Protein AF-A0AB38DMT5-F1 (afdb_monomer)

Secondary structure (DSSP, 8-state):
--HHHHHHHHHHHHHHHHHHHHHHHHHTT---PPPPPTT--HHHHHHHHIIIIIHHHHHHHHHHHHHHHHHHHHHHHHHHHHHHHHHHHHHHHSPPTT---

Radius of gyration: 25.1 Å; Cα contacts (8 Å, |Δi|>4): 55; chains: 1; bounding box: 60×21×77 Å

Structure (mmCIF, N/CA/C/O backbone):
data_AF-A0AB38DMT5-F1
#
_entry.id   AF-A0AB38DMT5-F1
#
loop_
_atom_site.group_PDB
_atom_site.id
_atom_site.type_symbol
_atom_site.label_atom_id
_atom_site.label_alt_id
_atom_site.label_comp_id
_atom_site.label_asym_id
_atom_site.label_entity_id
_atom_site.label_seq_id
_atom_site.pdbx_PDB_ins_code
_atom_site.Cartn_x
_atom_site.Cartn_y
_atom_site.Cartn_z
_atom_site.occupancy
_atom_site.B_iso_or_equiv
_atom_site.auth_seq_id
_atom_site.auth_comp_id
_atom_site.auth_asym_id
_atom_site.auth_atom_id
_atom_site.pdbx_PDB_model_num
ATOM 1 N N . MET A 1 1 ? -19.589 2.265 21.526 1.00 66.62 1 MET A N 1
ATOM 2 C CA . MET A 1 1 ? -19.102 2.228 20.131 1.00 66.62 1 MET A CA 1
ATOM 3 C C . MET A 1 1 ? -19.906 1.177 19.385 1.00 66.62 1 MET A C 1
ATOM 5 O O . MET A 1 1 ? -20.021 0.079 19.923 1.00 66.62 1 MET A O 1
ATOM 9 N N . ASP A 1 2 ? -20.495 1.539 18.244 1.00 83.75 2 ASP A N 1
ATOM 10 C CA . ASP A 1 2 ? -21.272 0.629 17.388 1.00 83.75 2 ASP A CA 1
ATOM 11 C C . ASP A 1 2 ? -20.406 -0.543 16.884 1.00 83.75 2 ASP A C 1
ATOM 13 O O . ASP A 1 2 ? -19.195 -0.382 16.697 1.00 83.75 2 ASP A O 1
ATOM 17 N N . ASP A 1 3 ? -20.998 -1.723 16.704 1.00 87.12 3 ASP A N 1
ATOM 18 C CA . ASP A 1 3 ? -20.254 -2.946 16.369 1.00 87.12 3 ASP A CA 1
ATOM 19 C C . ASP A 1 3 ? -19.678 -2.900 14.948 1.00 87.12 3 ASP A C 1
ATOM 21 O O . ASP A 1 3 ? -18.582 -3.416 14.716 1.00 87.12 3 ASP A O 1
ATOM 25 N N . ILE A 1 4 ? -20.354 -2.205 14.026 1.00 87.88 4 ILE A N 1
ATOM 26 C CA . ILE A 1 4 ? -19.851 -1.952 12.668 1.00 87.88 4 ILE A CA 1
ATOM 27 C C . ILE A 1 4 ? -18.585 -1.094 12.738 1.00 87.88 4 ILE A C 1
ATOM 29 O O . ILE A 1 4 ? -17.551 -1.470 12.194 1.00 87.88 4 ILE A O 1
ATOM 33 N N . LEU A 1 5 ? -18.621 0.005 13.498 1.00 85.31 5 LEU A N 1
ATOM 34 C CA . LEU A 1 5 ? -17.468 0.896 13.651 1.00 85.31 5 LEU A CA 1
ATOM 35 C C . LEU A 1 5 ? -16.253 0.181 14.268 1.00 85.31 5 LEU A C 1
ATOM 37 O O . LEU A 1 5 ? -15.121 0.393 13.835 1.00 85.31 5 LEU A O 1
ATOM 41 N N . LYS A 1 6 ? -16.464 -0.696 15.258 1.00 86.62 6 LYS A N 1
ATOM 42 C CA . LYS A 1 6 ? -15.380 -1.525 15.816 1.00 86.62 6 LYS A CA 1
ATOM 43 C C . LYS A 1 6 ? -14.799 -2.481 14.774 1.00 86.62 6 LYS A C 1
ATOM 45 O O . LYS A 1 6 ? -13.582 -2.670 14.735 1.00 86.62 6 LYS A O 1
ATOM 50 N N . ALA A 1 7 ? -15.654 -3.101 13.961 1.00 90.75 7 ALA A N 1
ATOM 51 C CA . ALA A 1 7 ? -15.223 -4.007 12.904 1.00 90.75 7 ALA A CA 1
ATOM 52 C C . ALA A 1 7 ? -14.392 -3.269 11.842 1.00 90.75 7 ALA A C 1
ATOM 54 O O . ALA A 1 7 ? -13.31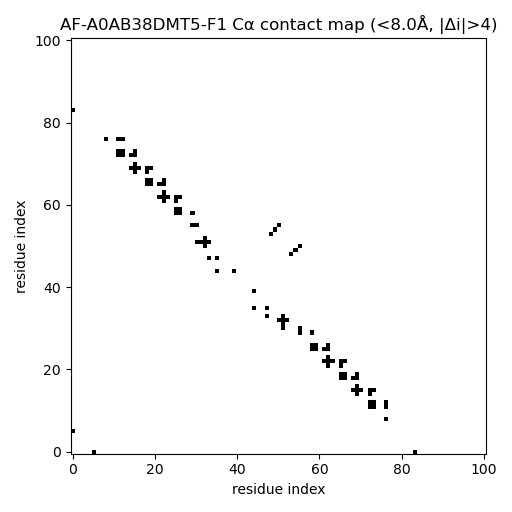5 -3.747 11.478 1.00 90.75 7 ALA A O 1
ATOM 55 N N . ASP A 1 8 ? -14.840 -2.084 11.424 1.00 89.75 8 ASP A N 1
ATOM 56 C CA . ASP A 1 8 ? -14.146 -1.243 10.446 1.00 89.75 8 ASP A CA 1
ATOM 57 C C . ASP A 1 8 ? -12.786 -0.769 10.968 1.00 89.75 8 ASP A C 1
ATOM 59 O O . ASP A 1 8 ? -11.780 -0.900 10.270 1.00 89.75 8 ASP A O 1
ATOM 63 N N . LEU A 1 9 ? -12.702 -0.312 12.222 1.00 90.06 9 LEU A N 1
ATOM 64 C CA . LEU A 1 9 ? -11.419 0.043 12.841 1.00 90.06 9 LEU A CA 1
ATOM 65 C C . LEU A 1 9 ? -10.483 -1.165 12.930 1.00 90.06 9 LEU A C 1
ATOM 67 O O . LEU A 1 9 ? -9.312 -1.075 12.562 1.00 90.06 9 LEU A O 1
ATOM 71 N N . GLY A 1 10 ? -11.006 -2.331 13.313 1.00 90.38 10 GLY A N 1
ATOM 72 C CA . GLY A 1 10 ? -10.240 -3.575 13.303 1.00 90.38 10 GLY A CA 1
ATOM 73 C C . GLY A 1 10 ? -9.733 -3.965 11.908 1.00 90.38 10 GLY A C 1
ATOM 74 O O . GLY A 1 10 ? -8.646 -4.536 11.786 1.00 90.38 10 GLY A O 1
ATOM 75 N N . ALA A 1 11 ? -10.486 -3.659 10.849 1.00 92.94 11 ALA A N 1
ATOM 76 C CA . ALA A 1 11 ? -10.058 -3.862 9.469 1.00 92.94 11 ALA A CA 1
ATOM 77 C C . ALA A 1 11 ? -8.975 -2.853 9.054 1.00 92.94 11 ALA A C 1
ATOM 79 O O . ALA A 1 11 ? -7.952 -3.260 8.499 1.00 92.94 11 ALA A O 1
ATOM 80 N N . LEU A 1 12 ? -9.140 -1.568 9.384 1.00 91.75 12 LEU A N 1
ATOM 81 C CA . LEU A 1 12 ? -8.147 -0.518 9.128 1.00 91.75 12 LEU A CA 1
ATOM 82 C C . LEU A 1 12 ? -6.812 -0.815 9.826 1.00 91.75 12 LEU A C 1
ATOM 84 O O . LEU A 1 12 ? -5.758 -0.745 9.190 1.00 91.75 12 LEU A O 1
ATOM 88 N N . GLY A 1 13 ? -6.853 -1.262 11.085 1.00 90.69 13 GLY A N 1
ATOM 89 C CA . GLY A 1 13 ? -5.663 -1.670 11.836 1.00 90.69 13 GLY A CA 1
ATOM 90 C C . GLY A 1 13 ? -4.899 -2.837 11.194 1.00 90.69 13 GLY A C 1
ATOM 91 O O . GLY A 1 13 ? -3.680 -2.928 11.324 1.00 90.69 13 GLY A O 1
ATOM 92 N N . LYS A 1 14 ? -5.582 -3.711 10.443 1.00 94.75 14 LYS A N 1
ATOM 93 C CA . LYS A 1 14 ? -4.953 -4.803 9.673 1.00 94.75 14 LYS A CA 1
ATOM 94 C C . LYS A 1 14 ? -4.486 -4.364 8.287 1.00 94.75 14 LYS A C 1
ATOM 96 O O . LYS A 1 14 ? -3.557 -4.962 7.748 1.00 94.75 14 LYS A O 1
ATOM 101 N N . LEU A 1 15 ? -5.123 -3.357 7.697 1.00 94.94 15 LEU A N 1
ATOM 102 C CA . LEU A 1 15 ? -4.841 -2.915 6.334 1.00 94.94 15 LEU A CA 1
ATOM 103 C C . LEU A 1 15 ? -3.473 -2.229 6.229 1.00 94.94 15 LEU A C 1
ATOM 105 O O . LEU A 1 15 ? -2.702 -2.549 5.327 1.00 94.94 15 LEU A O 1
ATOM 109 N N . SER A 1 16 ? -3.134 -1.348 7.175 1.00 92.75 16 SER A N 1
ATOM 110 C CA . SER A 1 16 ? -1.837 -0.652 7.194 1.00 92.75 16 SER A CA 1
ATOM 111 C C . SER A 1 16 ? -0.619 -1.601 7.105 1.00 92.75 16 SER A C 1
ATOM 113 O O . SER A 1 16 ? 0.166 -1.473 6.155 1.00 92.75 16 SER A O 1
ATOM 115 N N . PRO A 1 17 ? -0.467 -2.627 7.973 1.00 95.38 17 PRO A N 1
ATOM 116 C CA . PRO A 1 17 ? 0.668 -3.548 7.880 1.00 95.38 17 PRO A CA 1
ATOM 117 C C . PRO A 1 17 ? 0.654 -4.396 6.599 1.00 95.38 17 PRO A C 1
ATOM 119 O O . PRO A 1 17 ? 1.718 -4.755 6.094 1.00 95.38 17 PRO A O 1
ATOM 122 N N . GLN A 1 18 ? -0.520 -4.689 6.026 1.00 97.19 18 GLN A N 1
ATOM 123 C CA . GLN A 1 18 ? -0.609 -5.397 4.745 1.00 97.19 18 GLN A CA 1
ATOM 124 C C . GLN A 1 18 ? -0.083 -4.549 3.583 1.00 97.19 18 GLN A C 1
ATOM 126 O O . GLN A 1 18 ? 0.671 -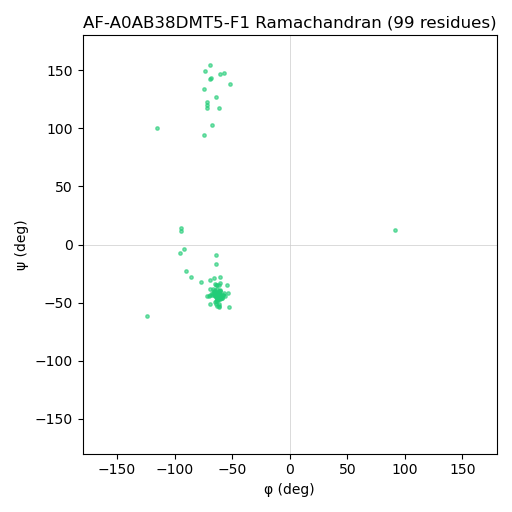5.058 2.754 1.00 97.19 18 GLN A O 1
ATOM 131 N N . LEU A 1 19 ? -0.436 -3.261 3.530 1.00 97.12 19 LEU A N 1
ATOM 132 C CA . LEU A 1 19 ? 0.067 -2.342 2.505 1.00 97.12 19 LEU A CA 1
ATOM 133 C C . LEU A 1 19 ? 1.590 -2.189 2.593 1.00 97.12 19 LEU A C 1
ATOM 135 O O . LEU A 1 19 ? 2.265 -2.240 1.562 1.00 97.12 19 LEU A O 1
ATOM 139 N N . SER A 1 20 ? 2.130 -2.094 3.811 1.00 96.06 20 SER A N 1
ATOM 140 C CA . SER A 1 20 ? 3.579 -2.063 4.043 1.00 96.06 20 SER A CA 1
ATOM 141 C C . SER A 1 20 ? 4.263 -3.348 3.555 1.00 96.06 20 SER A C 1
ATOM 143 O O . SER A 1 20 ? 5.200 -3.295 2.760 1.00 96.06 20 SER A O 1
ATOM 145 N N . ALA A 1 21 ? 3.715 -4.521 3.892 1.00 97.38 21 ALA A N 1
ATOM 146 C CA . ALA A 1 21 ? 4.253 -5.802 3.433 1.00 97.38 21 ALA A CA 1
ATOM 147 C C . ALA A 1 21 ? 4.231 -5.953 1.898 1.00 97.38 21 ALA A C 1
ATOM 149 O O . ALA A 1 21 ? 5.126 -6.568 1.311 1.00 97.38 21 ALA A O 1
ATOM 150 N N . ILE A 1 22 ? 3.218 -5.404 1.218 1.00 97.38 22 ILE A N 1
ATOM 151 C CA . ILE A 1 22 ? 3.174 -5.373 -0.252 1.00 97.38 22 ILE A CA 1
ATOM 152 C C . ILE A 1 22 ? 4.250 -4.426 -0.796 1.00 97.38 22 ILE A C 1
ATOM 154 O O . ILE A 1 22 ? 4.937 -4.792 -1.751 1.00 97.38 22 ILE A O 1
ATOM 158 N N . ALA A 1 23 ? 4.428 -3.247 -0.194 1.00 97.12 23 ALA A N 1
ATOM 159 C CA . ALA A 1 23 ? 5.475 -2.304 -0.580 1.00 97.12 23 ALA A CA 1
ATOM 160 C C . ALA A 1 23 ? 6.872 -2.935 -0.471 1.00 97.12 23 ALA A C 1
ATOM 162 O O . ALA A 1 23 ? 7.657 -2.838 -1.414 1.00 97.12 23 ALA A O 1
ATOM 163 N N . ASP A 1 24 ? 7.143 -3.668 0.609 1.00 97.00 24 ASP A N 1
ATOM 164 C CA . ASP A 1 24 ? 8.415 -4.368 0.817 1.00 97.00 24 ASP A CA 1
ATOM 165 C C . ASP A 1 24 ? 8.640 -5.476 -0.219 1.00 97.00 24 ASP A C 1
ATOM 167 O O . ASP A 1 24 ? 9.737 -5.631 -0.757 1.00 97.00 24 ASP A O 1
ATOM 171 N N . ARG A 1 25 ? 7.584 -6.218 -0.581 1.00 96.56 25 ARG A N 1
ATOM 172 C CA . ARG A 1 25 ? 7.648 -7.212 -1.666 1.00 96.56 25 ARG A CA 1
ATOM 173 C C . ARG A 1 25 ? 7.914 -6.580 -3.028 1.00 96.56 25 ARG A C 1
ATOM 175 O O . ARG A 1 25 ? 8.533 -7.232 -3.866 1.00 96.56 25 ARG A O 1
ATOM 182 N N . ILE A 1 26 ? 7.409 -5.373 -3.281 1.00 95.25 26 ILE A N 1
ATOM 183 C CA . ILE A 1 26 ? 7.692 -4.637 -4.518 1.00 95.25 26 ILE A CA 1
ATOM 184 C C . ILE A 1 26 ? 9.155 -4.209 -4.520 1.00 95.25 26 ILE A C 1
ATOM 186 O O . ILE A 1 26 ? 9.857 -4.526 -5.477 1.00 95.25 26 ILE A O 1
ATOM 190 N N . ASP A 1 27 ? 9.622 -3.570 -3.448 1.00 94.00 27 ASP A N 1
ATOM 191 C CA . ASP A 1 27 ? 10.997 -3.080 -3.345 1.00 94.00 27 ASP A CA 1
ATOM 192 C C . ASP A 1 27 ? 12.024 -4.214 -3.441 1.00 94.00 27 ASP A C 1
ATOM 194 O O . ASP A 1 27 ? 13.017 -4.079 -4.154 1.00 94.00 27 ASP A O 1
ATOM 198 N N . GLY A 1 28 ? 11.746 -5.371 -2.833 1.00 92.56 28 GLY A N 1
ATOM 199 C CA . GLY A 1 28 ? 12.605 -6.555 -2.924 1.00 92.56 28 GLY A CA 1
ATOM 200 C C . GLY A 1 28 ? 12.739 -7.149 -4.334 1.00 92.56 28 GLY A C 1
ATOM 201 O O . GLY A 1 28 ? 13.662 -7.918 -4.586 1.00 92.56 28 GLY A O 1
ATOM 202 N N . ARG A 1 29 ? 11.848 -6.799 -5.274 1.00 88.62 29 ARG A N 1
ATOM 203 C CA . ARG A 1 29 ? 11.921 -7.230 -6.686 1.00 88.62 29 ARG A CA 1
ATOM 204 C C . ARG A 1 29 ? 12.608 -6.215 -7.592 1.00 88.62 29 ARG A C 1
ATOM 206 O O . ARG A 1 29 ? 12.814 -6.510 -8.768 1.00 88.62 29 ARG A O 1
ATOM 213 N N . ILE A 1 30 ? 12.933 -5.026 -7.089 1.00 87.06 30 ILE A N 1
ATOM 214 C CA . ILE A 1 30 ? 13.579 -3.987 -7.886 1.00 87.06 30 ILE A CA 1
ATOM 215 C C . ILE A 1 30 ? 15.042 -4.385 -8.087 1.00 87.06 30 ILE A C 1
ATOM 217 O O . ILE A 1 30 ? 15.901 -4.116 -7.251 1.00 87.06 30 ILE A O 1
ATOM 221 N N . SER A 1 31 ? 15.342 -5.043 -9.205 1.00 75.69 31 SER A N 1
ATOM 222 C CA . SER A 1 31 ? 16.721 -5.372 -9.566 1.00 75.69 31 SER A CA 1
ATOM 223 C C . SER A 1 31 ? 17.507 -4.113 -9.943 1.00 75.69 31 SER A C 1
ATOM 225 O O . SER A 1 31 ? 16.997 -3.219 -10.624 1.00 75.69 31 SER A O 1
ATOM 227 N N . ALA A 1 32 ? 18.785 -4.063 -9.558 1.00 64.75 32 ALA A N 1
ATOM 228 C CA . ALA A 1 32 ? 19.740 -3.134 -10.151 1.00 64.75 32 ALA A CA 1
ATOM 229 C C . ALA A 1 32 ? 19.965 -3.570 -11.608 1.00 64.75 32 ALA A C 1
ATOM 231 O O . ALA A 1 32 ? 20.598 -4.591 -11.864 1.00 64.75 32 ALA A O 1
ATOM 232 N N . GLY A 1 33 ? 19.350 -2.869 -12.563 1.00 63.22 33 GLY A N 1
ATOM 233 C CA . GLY A 1 33 ? 19.440 -3.229 -13.978 1.00 63.22 33 GLY A CA 1
ATOM 234 C C . GLY A 1 33 ? 20.887 -3.289 -14.484 1.00 63.22 33 GLY A C 1
ATOM 235 O O . GLY A 1 33 ? 21.749 -2.537 -14.031 1.00 63.22 33 GLY A O 1
ATOM 236 N N . GLY A 1 34 ? 21.150 -4.184 -15.439 1.00 64.38 34 GLY A N 1
ATOM 237 C CA . GLY A 1 34 ? 22.463 -4.327 -16.074 1.00 64.38 34 GLY A CA 1
ATOM 238 C C . GLY A 1 34 ? 22.782 -3.187 -17.047 1.00 64.38 34 GLY A C 1
ATOM 239 O O . GLY A 1 34 ? 21.883 -2.637 -17.689 1.00 64.38 34 GLY A O 1
ATOM 240 N N . SER A 1 35 ? 24.071 -2.852 -17.175 1.00 63.09 35 SER A N 1
ATOM 241 C CA . SER A 1 35 ? 24.554 -1.813 -18.094 1.00 63.09 35 SER A CA 1
ATOM 242 C C . SER A 1 35 ? 24.383 -2.223 -19.559 1.00 63.09 35 SER A C 1
ATOM 244 O O . SER A 1 35 ? 24.536 -3.396 -19.907 1.00 63.09 35 SER A O 1
ATOM 246 N N . ALA A 1 36 ? 24.057 -1.258 -20.419 1.00 64.12 36 ALA A N 1
ATOM 247 C CA . ALA A 1 36 ? 23.854 -1.507 -21.840 1.00 64.12 36 ALA A CA 1
ATOM 248 C C . ALA A 1 36 ? 25.167 -1.728 -22.584 1.00 64.12 36 ALA A C 1
ATOM 250 O O . ALA A 1 36 ? 26.122 -0.963 -22.437 1.00 64.12 36 ALA A O 1
ATOM 251 N N . THR A 1 37 ? 25.199 -2.768 -23.418 1.00 65.38 37 THR A N 1
ATOM 252 C CA . THR A 1 37 ? 26.329 -3.040 -24.304 1.00 65.38 37 THR A CA 1
ATOM 253 C C . THR A 1 37 ? 26.343 -2.001 -25.423 1.00 65.38 37 THR A C 1
ATOM 255 O O . THR A 1 37 ? 25.361 -1.811 -26.143 1.00 65.38 37 THR A O 1
ATOM 258 N N . LYS A 1 38 ? 27.459 -1.281 -25.554 1.00 65.12 38 LYS A N 1
ATOM 259 C CA . LYS A 1 38 ? 27.630 -0.209 -26.541 1.00 65.12 38 LYS A CA 1
ATOM 260 C C . LYS A 1 38 ? 27.550 -0.794 -27.961 1.00 65.12 38 LYS A C 1
ATOM 262 O O . LYS A 1 38 ? 28.277 -1.732 -28.264 1.00 65.12 38 LYS A O 1
ATOM 267 N N . GLY A 1 39 ? 26.686 -0.234 -28.813 1.00 72.38 39 GLY A N 1
ATOM 268 C CA . GLY A 1 39 ? 26.475 -0.702 -30.193 1.00 72.38 39 GLY A CA 1
ATOM 269 C C . GLY A 1 39 ? 25.364 -1.747 -30.376 1.00 72.38 39 GLY A C 1
ATOM 270 O O . GLY A 1 39 ? 25.290 -2.354 -31.439 1.00 72.38 39 GLY A O 1
ATOM 271 N N . ALA A 1 40 ? 24.516 -1.968 -29.365 1.00 75.50 40 ALA A N 1
ATOM 272 C CA . ALA A 1 40 ? 23.356 -2.852 -29.475 1.00 75.50 40 ALA A CA 1
ATOM 273 C C . ALA A 1 40 ? 22.254 -2.286 -30.392 1.00 75.50 40 ALA A C 1
ATOM 275 O O . ALA A 1 40 ? 22.109 -1.070 -30.541 1.00 75.50 40 ALA A O 1
ATOM 276 N N . ASP A 1 41 ? 21.459 -3.194 -30.962 1.00 87.81 41 ASP A N 1
ATOM 277 C CA . ASP A 1 41 ? 20.274 -2.880 -31.762 1.00 87.81 41 ASP A CA 1
ATOM 278 C C . ASP A 1 41 ? 19.318 -1.914 -31.016 1.00 87.81 41 ASP A C 1
ATOM 280 O O . ASP A 1 41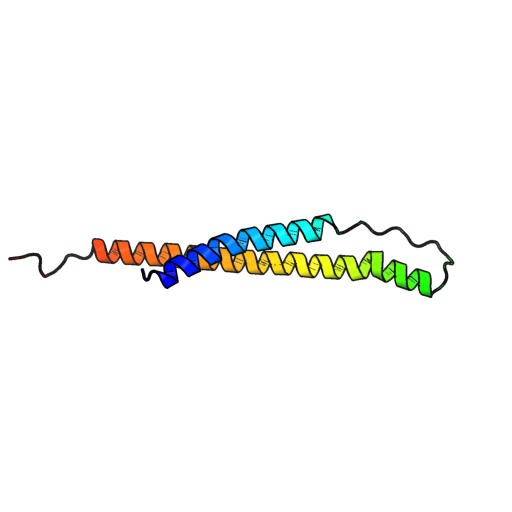 ? 19.095 -2.090 -29.811 1.00 87.81 41 ASP A O 1
ATOM 284 N N . PRO A 1 42 ? 18.731 -0.899 -31.684 1.00 87.38 42 PRO A N 1
A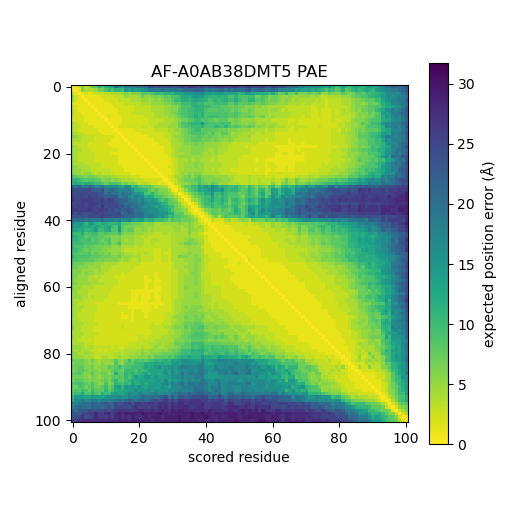TOM 285 C CA . PRO A 1 42 ? 17.852 0.076 -31.037 1.00 87.38 42 PRO A CA 1
ATOM 286 C C . PRO A 1 42 ? 16.674 -0.533 -30.261 1.00 87.38 42 PRO A C 1
ATOM 288 O O . PRO A 1 42 ? 16.306 -0.005 -29.207 1.00 87.38 42 PRO A O 1
ATOM 291 N N . ALA A 1 43 ? 16.096 -1.646 -30.726 1.00 88.56 43 ALA A N 1
ATOM 292 C CA . ALA A 1 43 ? 15.018 -2.325 -30.011 1.00 88.56 43 ALA A CA 1
ATOM 293 C C . ALA A 1 43 ? 15.533 -2.979 -28.720 1.00 88.56 43 ALA A C 1
ATOM 295 O O . ALA A 1 43 ? 14.875 -2.899 -27.680 1.00 88.56 43 ALA A O 1
ATOM 296 N N . LEU A 1 44 ? 16.744 -3.547 -28.741 1.00 87.56 44 LEU A N 1
ATOM 297 C CA . LEU A 1 44 ? 17.395 -4.075 -27.538 1.00 87.56 44 LEU A CA 1
ATOM 298 C C . LEU A 1 44 ? 17.716 -2.965 -26.531 1.00 87.56 44 LEU A C 1
ATOM 300 O O . LEU A 1 44 ? 17.477 -3.137 -25.334 1.00 87.56 44 LEU A O 1
ATOM 304 N N . VAL A 1 45 ? 18.179 -1.801 -27.000 1.00 88.44 45 VAL A N 1
ATOM 305 C CA . VAL A 1 45 ? 18.404 -0.624 -26.142 1.00 88.44 45 VAL A CA 1
ATOM 306 C C . VAL A 1 45 ? 17.099 -0.165 -25.486 1.00 88.44 45 VAL A C 1
ATOM 308 O O . VAL A 1 45 ? 17.083 0.136 -24.289 1.00 88.44 45 VAL A O 1
ATOM 311 N N . ALA A 1 46 ? 15.992 -0.139 -26.232 1.00 89.06 46 ALA A N 1
ATOM 312 C CA . ALA A 1 46 ? 14.684 0.234 -25.700 1.00 89.06 46 ALA A CA 1
ATOM 313 C C . ALA A 1 46 ? 14.200 -0.748 -24.620 1.00 89.06 46 ALA A C 1
ATOM 315 O O . ALA A 1 46 ? 13.803 -0.315 -23.535 1.00 89.06 46 ALA A O 1
ATOM 316 N N . ILE A 1 47 ? 14.300 -2.059 -24.873 1.00 88.88 47 ILE A N 1
ATOM 317 C CA . ILE A 1 47 ? 13.960 -3.103 -23.893 1.00 88.88 47 ILE A CA 1
ATOM 318 C C . ILE A 1 47 ? 14.814 -2.946 -22.635 1.00 88.88 47 ILE A C 1
ATOM 320 O O . ILE A 1 47 ? 14.285 -2.965 -21.525 1.00 88.88 47 ILE A O 1
ATOM 324 N N . GLN A 1 48 ? 16.119 -2.732 -22.787 1.00 87.50 48 GLN A N 1
ATOM 325 C CA . GLN A 1 48 ? 17.015 -2.564 -21.651 1.00 87.50 48 GLN A CA 1
ATOM 326 C C . GLN A 1 48 ? 16.720 -1.291 -20.856 1.00 87.50 48 GLN A C 1
ATOM 328 O O . GLN A 1 48 ? 16.739 -1.315 -19.627 1.00 87.50 48 GLN A O 1
ATOM 333 N N . SER A 1 49 ? 16.402 -0.179 -21.520 1.00 88.06 49 SER A N 1
ATOM 334 C CA . SER A 1 49 ? 15.965 1.051 -20.851 1.00 88.06 49 SER A CA 1
ATOM 335 C C . SER A 1 49 ? 14.671 0.822 -20.062 1.00 88.06 49 SER A C 1
ATOM 337 O O . SER A 1 49 ? 14.557 1.222 -18.900 1.00 88.06 49 SER A O 1
ATOM 339 N N . MET A 1 50 ? 13.717 0.099 -20.652 1.00 89.31 50 MET A N 1
ATOM 340 C CA . MET A 1 50 ? 12.461 -0.241 -19.996 1.00 89.31 50 MET A CA 1
ATOM 341 C C . MET A 1 50 ? 12.682 -1.103 -18.745 1.00 89.31 50 MET A C 1
ATOM 343 O O . MET A 1 50 ? 12.127 -0.790 -17.692 1.00 89.31 50 MET A O 1
ATOM 347 N N . THR A 1 51 ? 13.508 -2.148 -18.829 1.00 89.44 51 THR A N 1
ATOM 348 C CA . THR A 1 51 ? 13.744 -3.086 -17.718 1.00 89.44 51 THR A CA 1
ATOM 349 C C . THR A 1 51 ? 14.667 -2.530 -16.637 1.00 89.44 51 THR A C 1
ATOM 351 O O . THR A 1 51 ? 14.466 -2.828 -15.464 1.00 89.44 51 THR A O 1
ATOM 354 N N . SER A 1 52 ? 15.644 -1.690 -16.991 1.00 88.19 52 SER A N 1
ATOM 355 C CA . SER A 1 52 ? 16.610 -1.126 -16.034 1.00 88.19 52 SER A CA 1
ATOM 356 C C . SER A 1 52 ? 16.175 0.197 -15.400 1.00 88.19 52 SER A C 1
ATOM 358 O O . SER A 1 52 ? 16.656 0.538 -14.318 1.00 88.19 52 SER A O 1
ATOM 360 N N . LYS A 1 53 ? 15.276 0.954 -16.045 1.00 88.06 53 LYS A N 1
ATOM 361 C CA . LYS A 1 53 ? 14.846 2.280 -15.569 1.00 88.06 53 LYS A CA 1
ATOM 362 C C . LYS A 1 53 ? 13.341 2.371 -15.395 1.00 88.06 53 LYS A C 1
ATOM 364 O O . LYS A 1 53 ? 12.880 2.612 -14.281 1.00 88.06 53 LYS A O 1
ATOM 369 N N . THR A 1 54 ? 12.574 2.189 -16.470 1.00 91.69 54 THR A N 1
ATOM 370 C CA . THR A 1 54 ? 11.133 2.489 -16.465 1.00 91.69 54 THR A CA 1
ATOM 371 C C . THR A 1 54 ? 10.366 1.604 -15.486 1.00 91.69 54 THR A C 1
ATOM 373 O O . THR A 1 54 ? 9.680 2.126 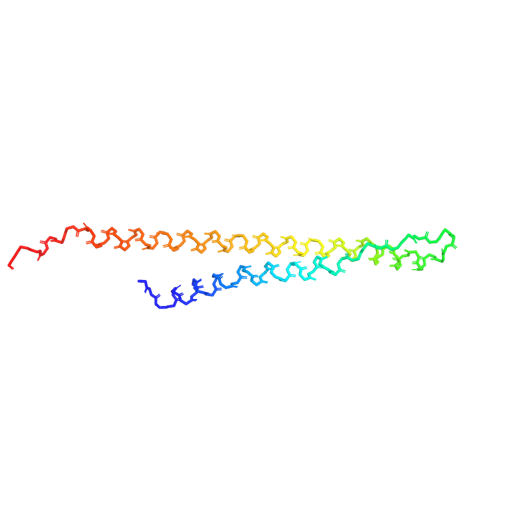-14.609 1.00 91.69 54 THR A O 1
ATOM 376 N N . ILE A 1 55 ? 10.522 0.281 -15.581 1.00 92.38 55 ILE A N 1
ATOM 377 C CA . ILE A 1 55 ? 9.849 -0.682 -14.700 1.00 92.38 55 ILE A CA 1
ATOM 378 C C . ILE A 1 55 ? 10.257 -0.463 -13.229 1.00 92.38 55 ILE A C 1
ATOM 380 O O . ILE A 1 55 ? 9.360 -0.254 -12.407 1.00 92.38 55 ILE A O 1
ATOM 384 N N . PRO A 1 56 ? 11.561 -0.389 -12.880 1.00 92.75 56 PRO A N 1
ATOM 385 C CA . PRO A 1 56 ? 12.002 -0.034 -11.531 1.00 92.75 56 PRO A CA 1
ATOM 386 C C . PRO A 1 56 ? 11.413 1.275 -11.000 1.00 92.75 56 PRO A C 1
ATOM 388 O O . PRO A 1 56 ? 11.015 1.351 -9.841 1.00 92.75 56 PRO A O 1
ATOM 391 N N . ASN A 1 57 ? 11.325 2.321 -11.825 1.00 93.44 57 ASN A N 1
ATOM 392 C CA . ASN A 1 57 ? 10.759 3.603 -11.402 1.00 93.44 57 ASN A CA 1
ATOM 393 C C . ASN A 1 57 ? 9.272 3.485 -11.055 1.00 93.44 57 ASN A C 1
ATOM 395 O O . ASN A 1 57 ? 8.851 3.995 -10.017 1.00 93.44 57 ASN A O 1
ATOM 399 N N . VAL A 1 58 ? 8.491 2.782 -11.876 1.00 95.25 58 VAL A N 1
ATOM 400 C CA . VAL A 1 58 ? 7.068 2.535 -11.600 1.00 95.25 58 VAL A CA 1
ATOM 401 C C . VAL A 1 58 ? 6.896 1.728 -10.313 1.00 95.25 58 VAL A C 1
ATOM 403 O O . VAL A 1 58 ? 6.062 2.081 -9.481 1.00 95.25 58 VAL A O 1
ATOM 406 N N . GLN A 1 59 ? 7.724 0.701 -10.103 1.00 95.12 59 GLN A N 1
ATOM 407 C CA . GLN A 1 59 ? 7.722 -0.091 -8.871 1.00 95.12 59 GLN A CA 1
ATOM 408 C C . GLN A 1 59 ? 7.986 0.778 -7.632 1.00 95.12 59 GLN A C 1
ATOM 410 O O . GLN A 1 59 ? 7.217 0.702 -6.677 1.00 95.12 59 GLN A O 1
ATOM 415 N N . ARG A 1 60 ? 8.984 1.676 -7.674 1.00 95.00 60 ARG A N 1
ATOM 416 C CA . ARG A 1 60 ? 9.259 2.617 -6.567 1.00 95.00 60 ARG A CA 1
ATOM 417 C C . ARG A 1 60 ? 8.096 3.564 -6.291 1.00 95.00 60 ARG A C 1
ATOM 419 O O . ARG A 1 60 ? 7.820 3.885 -5.140 1.00 95.00 60 ARG A O 1
ATOM 426 N N . VAL A 1 61 ? 7.427 4.060 -7.333 1.00 97.00 61 VAL A N 1
ATOM 427 C CA . VAL A 1 61 ? 6.254 4.930 -7.154 1.00 97.00 61 VAL A CA 1
ATOM 428 C C . VAL A 1 61 ? 5.114 4.155 -6.497 1.00 97.00 61 VAL A C 1
ATOM 430 O O . VAL A 1 61 ? 4.482 4.669 -5.575 1.00 97.00 61 VAL A O 1
ATOM 433 N N . ALA A 1 62 ? 4.869 2.918 -6.931 1.00 96.50 62 ALA A N 1
ATOM 434 C CA . ALA A 1 62 ? 3.835 2.068 -6.358 1.00 96.50 62 ALA A CA 1
ATOM 435 C C . ALA A 1 62 ? 4.116 1.734 -4.884 1.00 96.50 62 ALA A C 1
ATOM 437 O O . ALA A 1 62 ? 3.236 1.934 -4.046 1.00 96.50 62 ALA A O 1
ATOM 438 N N . SER A 1 63 ? 5.337 1.301 -4.546 1.00 97.69 63 SER A N 1
ATOM 439 C CA . SER A 1 63 ? 5.706 0.974 -3.161 1.00 97.69 63 SER A CA 1
ATOM 440 C C . SER A 1 63 ? 5.600 2.190 -2.239 1.00 97.69 63 SER A C 1
ATOM 442 O O . SER A 1 63 ? 5.015 2.094 -1.162 1.00 97.69 63 SER A O 1
ATOM 444 N N . ARG A 1 64 ? 6.057 3.368 -2.684 1.00 97.25 64 ARG A N 1
ATOM 445 C CA . ARG A 1 64 ? 5.897 4.624 -1.929 1.00 97.25 64 ARG A CA 1
ATOM 446 C C . ARG A 1 64 ? 4.436 4.971 -1.668 1.00 97.25 64 ARG A C 1
ATOM 448 O O . ARG A 1 64 ? 4.098 5.323 -0.546 1.00 97.25 64 ARG A O 1
ATOM 455 N N . ARG A 1 65 ? 3.563 4.858 -2.674 1.00 97.50 65 ARG A N 1
ATOM 456 C CA . ARG A 1 65 ? 2.129 5.149 -2.501 1.00 97.50 65 ARG A CA 1
ATOM 457 C C . ARG A 1 65 ? 1.476 4.214 -1.491 1.00 97.50 65 ARG A C 1
ATOM 459 O O . ARG A 1 65 ? 0.700 4.679 -0.667 1.00 97.50 65 ARG A O 1
ATOM 466 N N . LEU A 1 66 ? 1.810 2.925 -1.531 1.00 97.88 66 LEU A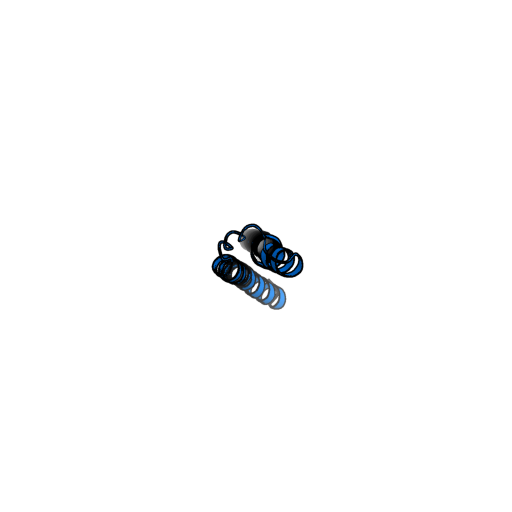 N 1
ATOM 467 C CA . LEU A 1 66 ? 1.304 1.955 -0.557 1.00 97.88 66 LEU A CA 1
ATOM 468 C C . LEU A 1 66 ? 1.718 2.316 0.873 1.00 97.88 66 LEU A C 1
ATOM 470 O O . LEU A 1 66 ? 0.889 2.219 1.773 1.00 97.88 66 LEU A O 1
ATOM 474 N N . ARG A 1 67 ? 2.956 2.787 1.074 1.00 97.19 67 ARG A N 1
ATOM 475 C CA . ARG A 1 67 ? 3.416 3.260 2.388 1.00 97.19 67 ARG A CA 1
ATOM 476 C C . ARG A 1 67 ? 2.659 4.495 2.857 1.00 97.19 67 ARG A C 1
ATOM 478 O O . ARG A 1 67 ? 2.112 4.460 3.947 1.00 97.19 67 ARG A O 1
ATOM 485 N N . VAL A 1 68 ? 2.531 5.517 2.010 1.00 97.19 68 VAL A N 1
ATOM 486 C CA . VAL A 1 68 ? 1.788 6.747 2.349 1.00 97.19 68 VAL A CA 1
ATOM 487 C C . VAL A 1 68 ? 0.334 6.440 2.721 1.00 97.19 68 VAL A C 1
ATOM 489 O O . VAL A 1 68 ? -0.184 6.964 3.700 1.00 97.19 68 VAL A O 1
ATOM 492 N N . ILE A 1 69 ? -0.333 5.561 1.967 1.00 96.19 69 ILE A N 1
ATOM 493 C CA . ILE A 1 69 ? -1.704 5.144 2.290 1.00 96.19 69 ILE A CA 1
ATOM 494 C C . ILE A 1 69 ? -1.733 4.366 3.614 1.00 96.19 69 ILE A C 1
ATOM 496 O O . ILE A 1 69 ? -2.624 4.585 4.430 1.00 96.19 69 ILE A O 1
ATOM 500 N N . GLY A 1 70 ? -0.765 3.476 3.850 1.00 95.94 70 GLY A N 1
ATOM 501 C CA . GLY A 1 70 ? -0.652 2.731 5.104 1.00 95.94 70 GLY A CA 1
ATOM 502 C C . GLY A 1 70 ? -0.408 3.626 6.324 1.00 95.94 70 GLY A C 1
ATOM 503 O O . GLY A 1 70 ? -0.989 3.371 7.378 1.00 95.94 70 GLY A O 1
ATOM 504 N N . GLU A 1 71 ? 0.398 4.677 6.176 1.00 94.88 71 GLU A N 1
ATOM 505 C CA . GLU A 1 71 ? 0.645 5.701 7.200 1.00 94.88 71 GLU A CA 1
ATOM 506 C C . GLU A 1 71 ? -0.640 6.472 7.514 1.00 94.88 71 GLU A C 1
ATOM 508 O O . GLU A 1 71 ? -1.059 6.490 8.668 1.00 94.88 71 GLU A O 1
ATOM 513 N N . LEU A 1 72 ? -1.328 6.985 6.486 1.00 95.12 72 LEU A N 1
ATOM 514 C CA . LEU A 1 72 ? -2.599 7.702 6.642 1.00 95.12 72 LEU A CA 1
ATOM 515 C C . LEU A 1 72 ? -3.667 6.849 7.346 1.00 95.12 72 LEU A C 1
ATOM 517 O O . LEU A 1 72 ? -4.393 7.335 8.208 1.00 95.12 72 LEU A O 1
ATOM 521 N N . ILE A 1 73 ? -3.766 5.563 6.993 1.00 93.88 73 ILE A N 1
ATOM 522 C CA . ILE A 1 73 ? -4.699 4.631 7.643 1.00 93.88 73 ILE A CA 1
ATOM 523 C C . ILE A 1 73 ? -4.319 4.402 9.108 1.00 93.88 73 ILE A C 1
ATOM 525 O O . ILE A 1 73 ? -5.204 4.319 9.958 1.00 93.88 73 ILE A O 1
ATOM 529 N N . SER A 1 74 ? -3.025 4.269 9.406 1.00 93.44 74 SER A N 1
ATOM 530 C CA . SER A 1 74 ? -2.552 4.064 10.776 1.00 93.44 74 SER A CA 1
ATOM 531 C C . SER A 1 74 ? -2.835 5.282 11.651 1.00 93.44 74 SER A C 1
ATOM 533 O O . SER A 1 74 ? -3.293 5.108 12.776 1.00 93.44 74 SER A O 1
ATOM 535 N N . GLU A 1 75 ? -2.584 6.486 11.137 1.00 92.19 75 GLU A N 1
ATOM 536 C CA . GLU A 1 75 ? -2.876 7.752 11.816 1.00 92.19 75 GLU A CA 1
ATOM 537 C C . GLU A 1 75 ? -4.377 7.884 12.082 1.00 92.19 75 GLU A C 1
ATOM 539 O O . GLU A 1 75 ? -4.791 7.965 13.235 1.00 92.19 75 GLU A O 1
ATOM 544 N N . ALA A 1 76 ? -5.209 7.733 11.046 1.00 89.44 76 ALA A N 1
ATOM 545 C CA . ALA A 1 76 ? -6.660 7.781 11.202 1.00 89.44 76 ALA A CA 1
ATOM 546 C C . ALA A 1 76 ? -7.171 6.746 12.221 1.00 89.44 76 ALA A C 1
ATOM 548 O O . ALA A 1 76 ? -8.001 7.064 13.070 1.00 89.44 76 ALA A O 1
ATOM 549 N N . HIS A 1 77 ? -6.673 5.506 12.178 1.00 91.69 77 HIS A N 1
ATOM 550 C CA . HIS A 1 77 ? -7.052 4.478 13.146 1.00 91.69 77 HIS A CA 1
ATOM 551 C C . HIS A 1 77 ? -6.664 4.863 14.584 1.00 91.69 77 HIS A C 1
ATOM 553 O O . HIS A 1 77 ? -7.468 4.674 15.496 1.00 91.69 77 HIS A O 1
ATOM 559 N N . GLN A 1 78 ? -5.461 5.406 14.795 1.00 90.12 78 GLN A N 1
ATOM 560 C CA . GLN A 1 78 ? -5.006 5.862 16.112 1.00 90.12 78 GLN A CA 1
ATOM 561 C C . GLN A 1 78 ? -5.865 7.014 16.637 1.00 90.12 78 GLN A C 1
ATOM 563 O O . GLN A 1 78 ? -6.340 6.927 17.770 1.00 90.12 78 GLN A O 1
ATOM 568 N N . ASP A 1 79 ? -6.140 8.020 15.807 1.00 89.81 79 ASP A N 1
ATOM 569 C CA . ASP A 1 79 ? -6.963 9.176 16.172 1.00 89.81 79 ASP A CA 1
ATOM 570 C C . ASP A 1 79 ? -8.381 8.752 16.563 1.00 89.81 79 ASP A C 1
ATOM 572 O O . ASP A 1 79 ? -8.901 9.153 17.607 1.00 89.81 79 ASP A O 1
ATOM 576 N N . PHE A 1 80 ? -9.006 7.874 15.773 1.00 87.25 80 PHE A N 1
ATOM 577 C CA . PHE A 1 80 ? -10.342 7.369 16.084 1.00 87.25 80 PHE A CA 1
ATOM 578 C C . PHE A 1 80 ? -10.374 6.579 17.393 1.00 87.25 80 PHE A C 1
ATOM 580 O O . PHE A 1 80 ? -11.282 6.771 18.209 1.00 87.25 80 PHE A O 1
ATOM 587 N N . VAL A 1 81 ? -9.400 5.691 17.612 1.00 86.62 81 VAL A N 1
ATOM 588 C CA . VAL A 1 81 ? -9.314 4.911 18.852 1.00 86.62 81 VAL A CA 1
ATOM 589 C C . VAL A 1 81 ? -9.111 5.843 20.048 1.00 86.62 81 VAL A C 1
ATOM 591 O O . VAL A 1 81 ? -9.840 5.720 21.035 1.00 86.62 81 VAL A O 1
ATOM 594 N N . GLN A 1 82 ? -8.204 6.814 19.943 1.00 86.19 82 GLN A N 1
ATOM 595 C CA . GLN A 1 82 ? -7.908 7.773 21.004 1.00 86.19 82 GLN A CA 1
ATOM 596 C C . GLN A 1 82 ? -9.134 8.621 21.368 1.00 86.19 82 GLN A C 1
ATOM 598 O O . GLN A 1 82 ? -9.564 8.614 22.523 1.00 86.19 82 GLN A O 1
ATOM 603 N N . HIS A 1 83 ? -9.766 9.271 20.388 1.00 83.81 83 HIS A N 1
ATOM 604 C CA . HIS A 1 83 ? -10.940 10.113 20.631 1.00 83.81 83 HIS A CA 1
ATOM 605 C C . HIS A 1 83 ? -12.141 9.325 21.160 1.00 83.81 83 HIS A C 1
ATOM 607 O O . HIS A 1 83 ? -12.897 9.820 21.999 1.00 83.81 83 HIS A O 1
ATOM 613 N N . SER A 1 84 ? -12.323 8.078 20.713 1.00 80.75 84 SER A N 1
ATOM 614 C CA . SER A 1 84 ? -13.390 7.224 21.243 1.00 80.75 84 SER A CA 1
ATOM 615 C C . SER A 1 84 ? -13.172 6.858 22.715 1.00 80.75 84 SER A C 1
ATOM 617 O O . SER A 1 84 ? -14.126 6.858 23.495 1.00 80.75 84 SER A O 1
ATOM 619 N N . SER A 1 85 ? -11.918 6.618 23.107 1.00 79.38 85 SER A N 1
ATOM 620 C CA . SER A 1 85 ? -11.531 6.317 24.486 1.00 79.38 85 SER A CA 1
ATOM 621 C C . SER A 1 85 ? -11.722 7.533 25.399 1.00 79.38 85 SER A C 1
ATOM 623 O O . SER A 1 85 ? -12.273 7.412 26.494 1.00 79.38 85 SER A O 1
ATOM 625 N N . GLU A 1 86 ? -11.352 8.726 24.923 1.00 80.81 86 GLU A N 1
ATOM 626 C CA . GLU A 1 86 ? -11.568 9.997 25.627 1.00 80.81 86 GLU A CA 1
ATOM 627 C C . GLU A 1 86 ? -13.055 10.277 25.867 1.00 80.81 86 GLU A C 1
ATOM 629 O O . GLU A 1 86 ? -13.448 10.610 26.987 1.00 80.81 86 GLU A O 1
ATOM 634 N N . LEU A 1 87 ? -13.898 10.086 24.845 1.00 77.69 87 LEU A N 1
ATOM 635 C CA . LEU A 1 87 ? -15.348 10.246 24.966 1.00 77.69 87 LEU A CA 1
ATOM 636 C C . LEU A 1 87 ? -15.941 9.258 25.983 1.00 77.69 87 LEU A C 1
ATOM 638 O O . LEU A 1 87 ? -16.766 9.637 26.816 1.00 77.69 87 LEU A O 1
ATOM 642 N N . GLU A 1 88 ? -15.521 7.992 25.937 1.00 81.94 88 GLU A N 1
ATOM 643 C CA . GLU A 1 88 ? -15.994 6.969 26.871 1.00 81.94 88 GLU A CA 1
ATOM 644 C C . GLU A 1 88 ? -15.568 7.280 28.315 1.00 81.94 88 GLU A C 1
ATOM 646 O O . GLU A 1 88 ? -16.373 7.149 29.243 1.00 81.94 88 GLU A O 1
ATOM 651 N N . ALA A 1 89 ? -14.332 7.740 28.513 1.00 82.31 89 ALA A N 1
ATOM 652 C CA . ALA A 1 89 ? -13.839 8.179 29.814 1.00 82.31 89 ALA A CA 1
ATOM 653 C C . ALA A 1 89 ? -14.612 9.403 30.331 1.00 82.31 89 ALA A C 1
ATOM 655 O O . ALA A 1 89 ? -15.030 9.417 31.491 1.00 82.31 89 ALA A O 1
ATOM 656 N N . ALA A 1 90 ? -14.861 10.400 29.476 1.00 78.31 90 ALA A N 1
ATOM 657 C CA . ALA A 1 90 ? -15.654 11.577 29.820 1.00 78.31 90 ALA A CA 1
ATOM 658 C C . ALA A 1 90 ? -17.086 11.194 30.219 1.00 78.31 90 ALA A C 1
ATOM 660 O O . ALA A 1 90 ? -17.573 11.648 31.253 1.00 78.31 90 ALA A O 1
ATOM 661 N N . PHE A 1 91 ? -17.739 10.304 29.467 1.00 79.12 91 PHE A N 1
ATOM 662 C CA . PHE A 1 91 ? -19.07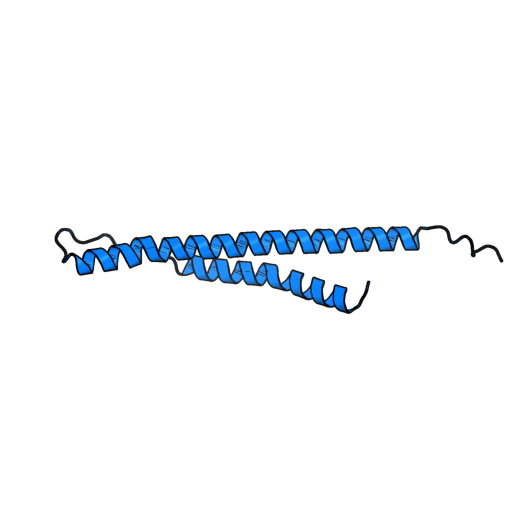9 9.815 29.797 1.00 79.12 91 PHE A CA 1
ATOM 663 C C . PHE A 1 91 ? -19.113 9.094 31.152 1.00 79.12 91 PHE A C 1
ATOM 665 O O . PHE A 1 91 ? -19.967 9.396 31.983 1.00 79.12 91 PHE A O 1
ATOM 672 N N . LYS A 1 92 ? -18.159 8.189 31.418 1.00 80.62 92 LYS A N 1
ATOM 673 C CA . LYS A 1 92 ? -18.068 7.465 32.702 1.00 80.62 92 LYS A CA 1
ATOM 674 C C . LYS A 1 92 ? -17.804 8.387 33.893 1.00 80.62 92 LYS A C 1
ATOM 676 O O . LYS A 1 92 ? -18.304 8.124 34.984 1.00 80.62 92 LYS A O 1
ATOM 681 N N . ASN A 1 93 ? -17.029 9.447 33.684 1.00 81.38 93 ASN A N 1
ATOM 682 C CA . ASN A 1 93 ? -16.646 10.393 34.730 1.00 81.38 93 ASN A CA 1
ATOM 683 C C . ASN A 1 93 ? -17.605 11.587 34.852 1.00 81.38 93 ASN A C 1
ATOM 685 O O 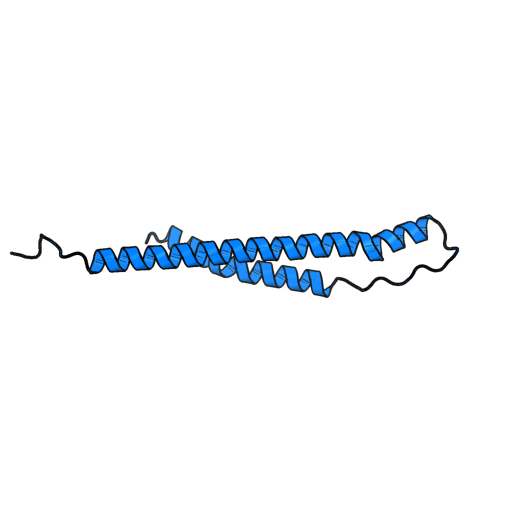. ASN A 1 93 ? -17.435 12.405 35.755 1.00 81.38 93 ASN A O 1
ATOM 689 N N . THR A 1 94 ? -18.614 11.700 33.981 1.00 77.81 94 THR A N 1
ATOM 690 C CA . THR A 1 94 ? -19.637 12.743 34.094 1.00 77.81 94 THR A CA 1
ATOM 691 C C . THR A 1 94 ? -20.541 12.418 35.289 1.00 77.81 94 THR A C 1
ATOM 693 O O . THR A 1 94 ? -21.177 11.360 35.298 1.00 77.81 94 THR A O 1
ATOM 696 N N . PRO A 1 95 ? -20.632 13.290 36.312 1.00 70.88 95 PRO A N 1
ATOM 697 C CA . PRO A 1 95 ? -21.512 13.047 37.445 1.00 70.88 95 PRO A CA 1
ATOM 698 C C . PRO A 1 95 ? -22.964 12.969 36.966 1.00 70.88 95 PRO A C 1
ATOM 700 O O . PRO A 1 95 ? -23.515 13.930 36.430 1.00 70.88 95 PRO A O 1
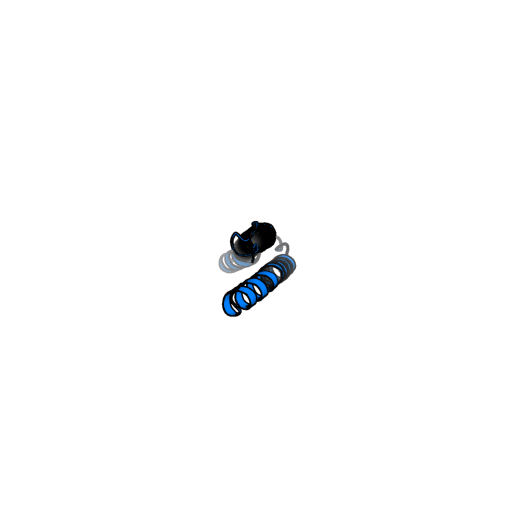ATOM 703 N N . SER A 1 96 ? -23.597 11.808 37.148 1.00 67.94 96 SER A N 1
ATOM 704 C CA . SER A 1 96 ? -24.997 11.629 36.779 1.00 67.94 96 SER A CA 1
ATOM 705 C C . SER A 1 96 ? -25.886 12.401 37.753 1.00 67.94 96 SER A C 1
ATOM 707 O O . SER A 1 96 ? -25.956 12.068 38.938 1.00 67.94 96 SER A O 1
ATOM 709 N N . ILE A 1 97 ? -26.624 13.382 37.238 1.00 64.31 97 ILE A N 1
ATOM 710 C CA . ILE A 1 97 ? -27.598 14.191 37.994 1.00 64.31 97 ILE A CA 1
ATOM 711 C C . ILE A 1 97 ? -28.780 13.365 38.543 1.00 64.31 97 ILE A C 1
ATOM 713 O O . ILE A 1 97 ? -29.531 13.848 39.379 1.00 64.31 97 ILE A O 1
ATOM 717 N N . TYR A 1 98 ? -28.905 12.098 38.136 1.00 56.78 98 TYR A N 1
ATOM 718 C CA . TYR A 1 98 ? -29.921 11.146 38.598 1.00 56.78 98 TYR A CA 1
ATOM 719 C C . TYR A 1 98 ? -29.465 10.242 39.763 1.00 56.78 98 TYR A C 1
ATOM 721 O O . TYR A 1 98 ? -30.143 9.271 40.078 1.00 56.78 98 TYR A O 1
ATOM 729 N N . ARG A 1 99 ? -28.323 10.520 40.416 1.00 54.22 99 ARG A N 1
ATOM 730 C CA . ARG A 1 99 ? -27.797 9.696 41.533 1.00 54.22 99 ARG A CA 1
ATOM 731 C C . ARG A 1 99 ? -28.182 10.181 42.934 1.00 54.22 99 ARG A C 1
ATOM 733 O O . ARG A 1 99 ? -27.563 9.761 43.907 1.00 54.22 99 ARG A O 1
ATOM 740 N N . GLN A 1 100 ? -29.151 11.083 43.049 1.00 52.12 100 GLN A N 1
ATOM 741 C CA . GLN A 1 100 ? -29.733 11.441 44.341 1.00 52.12 100 GLN A CA 1
ATOM 742 C C . GLN A 1 100 ? -31.201 11.028 44.347 1.00 52.12 100 GLN A C 1
ATOM 744 O O . GLN A 1 100 ? -32.046 11.695 43.756 1.00 52.12 100 GLN A O 1
ATOM 749 N N . GLY A 1 101 ? -31.453 9.882 44.974 1.00 47.97 101 GLY A N 1
ATOM 750 C CA . GLY A 1 101 ? -32.754 9.256 45.171 1.00 47.97 101 GLY A CA 1
ATOM 751 C C . GLY A 1 101 ? -32.564 7.966 45.941 1.00 47.97 101 GLY A C 1
ATOM 752 O O . GLY A 1 101 ? -32.124 6.991 45.296 1.00 47.97 101 GLY A O 1
#

pLDDT: mean 85.76, std 11.66, range [47.97, 97.88]

Sequence (101 aa):
MDDILKADLGALGKLSPQLSAIADRIDGRISAGGSATKGADPALVAIQSMTSKTIPNVQRVASRRLRVIGELISEAHQDFVQHSSELEAAFKNTPSIYRQG

Foldseek 3Di:
DDPVVVVVLVVLVVQLVVLLVVLVVLLVPLDQQDDDDPPDDPVVVVVSCCNNPVSSVVSNVSSVVSNVVSVVSVVVSVVVVVVVVVVVVCVVPPPDPPPPD

Solvent-accessible surface area (backbone atoms only — not comparable to full-atom values): 5682 Å² total; per-residue (Å²): 132,59,70,65,59,52,52,50,47,57,47,40,66,52,44,21,61,50,31,40,54,50,19,52,59,42,57,76,64,55,66,86,49,78,86,80,67,87,88,58,55,70,69,56,50,51,52,48,47,39,62,40,43,53,50,43,51,53,44,53,53,51,25,52,51,31,38,54,53,18,49,53,40,46,50,52,44,50,52,53,54,50,55,53,51,51,51,53,51,50,60,73,68,49,83,64,88,80,76,78,128

Mean predicted aligned error: 8.76 Å

Organism: NCBI:txid1962118